Protein AF-A0A3E0KPS3-F1 (afdb_monomer)

Nearest PDB structures (foldseek):
  5wul-assembly1_A  TM=4.329E-01  e=9.079E-01  Serratia marcescens
  3wtb-assembly2_D  TM=3.817E-01  e=1.254E+00  Gluconobacter oxydans 621H
  8jfg-assembly2_F  TM=3.689E-01  e=2.904E+00  Helicobacter pylori
  1n5d-assembly1_A  TM=3.344E-01  e=8.163E+00  Sus scrofa

Structure (mmCIF, N/CA/C/O backbone):
data_AF-A0A3E0KPS3-F1
#
_entry.id   AF-A0A3E0KPS3-F1
#
loop_
_atom_site.group_PDB
_atom_site.id
_atom_site.type_symbol
_atom_site.label_atom_id
_atom_site.label_alt_id
_atom_site.label_comp_id
_atom_site.label_asym_id
_atom_site.label_entity_id
_atom_site.label_seq_id
_atom_site.pdbx_PDB_ins_code
_atom_site.Cartn_x
_atom_site.Cartn_y
_atom_site.Cartn_z
_atom_site.occupancy
_atom_site.B_iso_or_equiv
_atom_site.auth_seq_id
_atom_site.auth_comp_id
_atom_site.auth_asym_id
_atom_site.auth_atom_id
_atom_site.pdbx_PDB_model_num
ATOM 1 N N . MET A 1 1 ? 17.284 -11.609 -2.493 1.00 32.50 1 MET A N 1
ATOM 2 C CA . MET A 1 1 ? 16.412 -11.888 -3.655 1.00 32.50 1 MET A CA 1
ATOM 3 C C . MET A 1 1 ? 16.007 -10.539 -4.223 1.00 32.50 1 MET A C 1
ATOM 5 O O . MET A 1 1 ? 15.580 -9.707 -3.437 1.00 32.50 1 MET A O 1
ATOM 9 N N . ARG A 1 2 ? 16.274 -10.259 -5.503 1.00 31.95 2 ARG A N 1
ATOM 10 C CA . ARG A 1 2 ? 16.026 -8.939 -6.110 1.00 31.95 2 ARG A CA 1
ATOM 11 C C . ARG A 1 2 ? 14.708 -9.006 -6.880 1.00 31.95 2 ARG A C 1
ATOM 13 O O . ARG A 1 2 ? 14.528 -9.940 -7.657 1.00 31.95 2 ARG A O 1
ATOM 20 N N . VAL A 1 3 ? 13.801 -8.077 -6.606 1.00 42.94 3 VAL A N 1
ATOM 21 C CA . VAL A 1 3 ? 12.473 -7.999 -7.223 1.00 42.94 3 VAL A CA 1
ATOM 22 C C . VAL A 1 3 ? 12.613 -7.312 -8.591 1.00 42.94 3 VAL A C 1
ATOM 24 O O . VAL A 1 3 ? 13.287 -6.284 -8.663 1.00 42.94 3 VAL A O 1
ATOM 27 N N . PRO A 1 4 ? 12.098 -7.879 -9.697 1.00 48.88 4 PRO A N 1
ATOM 28 C CA . PRO A 1 4 ? 12.184 -7.235 -11.006 1.00 48.88 4 PRO A CA 1
ATOM 29 C C . PRO A 1 4 ? 11.126 -6.118 -11.149 1.00 48.88 4 PRO A C 1
ATOM 31 O O . PRO A 1 4 ? 9.980 -6.331 -10.748 1.00 48.88 4 PRO A O 1
ATOM 34 N N . PRO A 1 5 ? 11.467 -4.952 -11.735 1.00 55.03 5 PRO A N 1
ATOM 35 C CA . PRO A 1 5 ? 10.483 -3.922 -12.074 1.00 55.03 5 PRO A CA 1
ATOM 36 C C . PRO A 1 5 ? 9.604 -4.365 -13.257 1.00 55.03 5 PRO A C 1
ATOM 38 O O . PRO A 1 5 ? 9.998 -5.235 -14.038 1.00 55.03 5 PRO A O 1
ATOM 41 N N . ILE A 1 6 ? 8.441 -3.726 -13.430 1.00 58.78 6 ILE A N 1
ATOM 42 C CA . ILE A 1 6 ? 7.462 -4.023 -14.504 1.00 58.78 6 ILE A CA 1
ATOM 43 C C . ILE A 1 6 ? 8.054 -3.829 -15.918 1.00 58.78 6 ILE A C 1
ATOM 45 O O . ILE A 1 6 ? 7.586 -4.431 -16.883 1.00 58.78 6 ILE A O 1
ATOM 49 N N . GLY A 1 7 ? 9.146 -3.071 -16.058 1.00 54.72 7 GLY A N 1
ATOM 50 C CA . GLY A 1 7 ? 9.942 -3.012 -17.284 1.00 54.72 7 GLY A CA 1
ATOM 51 C C . GLY A 1 7 ? 10.822 -1.766 -17.370 1.00 54.72 7 GLY A C 1
ATOM 52 O O . GLY A 1 7 ? 10.753 -0.884 -16.523 1.00 54.72 7 GLY A O 1
ATOM 53 N N . ALA A 1 8 ? 11.648 -1.681 -18.416 1.00 51.03 8 ALA A N 1
ATOM 54 C CA . ALA A 1 8 ? 12.347 -0.448 -18.781 1.00 51.03 8 ALA A CA 1
ATOM 55 C C . ALA A 1 8 ? 11.430 0.456 -19.628 1.00 51.03 8 ALA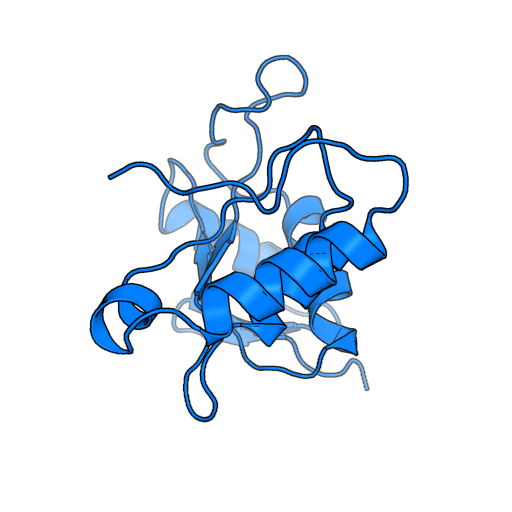 A C 1
ATOM 57 O O . ALA A 1 8 ? 10.666 -0.046 -20.457 1.00 51.03 8 ALA A O 1
ATOM 58 N N . ARG A 1 9 ? 11.523 1.781 -19.439 1.00 49.22 9 ARG A N 1
ATOM 59 C CA . ARG A 1 9 ? 10.720 2.798 -20.142 1.00 49.22 9 ARG A CA 1
ATOM 60 C C . ARG A 1 9 ? 10.810 2.614 -21.671 1.00 49.22 9 ARG A C 1
ATOM 62 O O . ARG A 1 9 ? 11.865 2.819 -22.266 1.00 49.22 9 ARG A O 1
ATOM 69 N N . GLY A 1 10 ? 9.699 2.221 -22.294 1.00 54.09 10 GLY A N 1
ATOM 70 C CA . GLY A 1 10 ? 9.522 2.119 -23.749 1.00 54.09 10 GLY A CA 1
ATOM 71 C C . GLY A 1 10 ? 8.422 3.069 -24.247 1.00 54.09 10 GLY A C 1
ATOM 72 O O . GLY A 1 10 ? 7.710 3.641 -23.427 1.00 54.09 10 GLY A O 1
ATOM 73 N N . PRO A 1 11 ? 8.252 3.248 -25.570 1.00 49.91 11 PRO A N 1
ATOM 74 C CA . PRO A 1 11 ? 7.323 4.236 -26.138 1.00 49.91 11 PRO A CA 1
ATOM 75 C C . PRO A 1 11 ? 5.832 3.916 -25.919 1.00 49.91 11 PRO A C 1
ATOM 77 O O . PRO A 1 11 ? 4.994 4.770 -26.181 1.00 49.91 11 PRO A O 1
ATOM 80 N N . ASP A 1 12 ? 5.503 2.708 -25.447 1.00 67.19 12 ASP A N 1
ATOM 81 C CA . ASP A 1 12 ? 4.132 2.238 -25.217 1.00 67.19 12 ASP A CA 1
ATOM 82 C C . ASP A 1 12 ? 4.050 1.497 -23.860 1.00 67.19 12 ASP A C 1
ATOM 84 O O . ASP A 1 12 ? 4.453 0.327 -23.771 1.00 67.19 12 ASP A O 1
ATOM 88 N N . PRO A 1 13 ? 3.598 2.180 -22.788 1.00 61.78 13 PRO A N 1
ATOM 89 C CA . PRO A 1 13 ? 3.480 1.610 -21.444 1.00 61.78 13 PRO A CA 1
ATOM 90 C C . PRO A 1 13 ? 2.463 0.469 -21.347 1.00 61.78 13 PRO A C 1
ATOM 92 O O . PRO A 1 13 ? 2.717 -0.500 -20.634 1.00 61.78 13 PRO A O 1
ATOM 95 N N . ALA A 1 14 ? 1.358 0.537 -22.099 1.00 65.38 14 ALA A N 1
ATOM 96 C CA . ALA A 1 14 ? 0.329 -0.503 -22.102 1.00 65.38 14 ALA A CA 1
ATOM 97 C C . ALA A 1 14 ? 0.894 -1.819 -22.651 1.00 65.38 14 ALA A C 1
ATOM 99 O O . ALA A 1 14 ? 0.812 -2.862 -22.007 1.00 65.38 14 ALA A O 1
ATOM 100 N N . ARG A 1 15 ? 1.638 -1.759 -23.763 1.00 70.44 15 ARG A N 1
ATOM 101 C CA . ARG A 1 15 ? 2.343 -2.941 -24.290 1.00 70.44 15 ARG A CA 1
ATOM 102 C C . ARG A 1 15 ? 3.420 -3.481 -23.355 1.00 70.44 15 ARG A C 1
ATOM 104 O O . ARG A 1 15 ? 3.793 -4.646 -23.475 1.00 70.44 15 ARG A O 1
ATOM 111 N N . ALA A 1 16 ? 4.005 -2.649 -22.495 1.00 67.31 16 ALA A N 1
ATOM 112 C CA . ALA A 1 16 ? 4.972 -3.124 -21.511 1.00 67.31 16 ALA A CA 1
ATOM 113 C C . ALA A 1 16 ? 4.284 -3.936 -20.406 1.00 67.31 16 ALA A C 1
ATOM 115 O O . ALA A 1 16 ? 4.782 -5.008 -20.066 1.00 67.31 16 ALA A O 1
ATOM 116 N N . VAL A 1 17 ? 3.121 -3.475 -19.940 1.00 68.88 17 VAL A N 1
ATOM 117 C CA . VAL A 1 17 ? 2.250 -4.205 -19.011 1.00 68.88 17 VAL A CA 1
ATOM 118 C C . VAL A 1 17 ? 1.786 -5.529 -19.613 1.00 68.88 17 VAL A C 1
ATOM 120 O O . VAL A 1 17 ? 1.989 -6.569 -18.991 1.00 68.88 17 VAL A O 1
ATOM 123 N N . ASP A 1 18 ? 1.271 -5.526 -20.844 1.00 74.56 18 ASP A N 1
ATOM 124 C CA . ASP A 1 18 ? 0.801 -6.751 -21.505 1.00 74.56 18 ASP A CA 1
ATOM 125 C C . ASP A 1 18 ? 1.920 -7.791 -21.622 1.00 74.56 18 ASP A C 1
ATOM 127 O O . ASP A 1 18 ? 1.750 -8.957 -21.266 1.00 74.56 18 ASP A O 1
ATOM 131 N N . ARG A 1 19 ? 3.119 -7.361 -22.042 1.00 77.81 19 ARG A N 1
ATOM 132 C CA . ARG A 1 19 ? 4.293 -8.244 -22.101 1.00 77.81 19 ARG A CA 1
ATOM 133 C C . ARG A 1 19 ? 4.679 -8.777 -20.727 1.00 77.81 19 ARG A C 1
ATOM 135 O O . ARG A 1 19 ? 5.077 -9.934 -20.623 1.00 77.81 19 ARG A O 1
ATOM 142 N N . PHE A 1 20 ? 4.611 -7.945 -19.693 1.00 78.94 20 PHE A N 1
ATOM 143 C CA . PHE A 1 20 ? 4.916 -8.364 -18.331 1.00 78.94 20 PHE A CA 1
ATOM 144 C C . PHE A 1 20 ? 3.933 -9.443 -17.857 1.00 78.94 20 PHE A C 1
ATOM 146 O O . PHE A 1 20 ? 4.365 -10.500 -17.392 1.00 78.94 20 PHE A O 1
ATOM 153 N N . VAL A 1 21 ? 2.630 -9.226 -18.053 1.00 78.12 21 VAL A N 1
ATOM 154 C CA . VAL A 1 21 ? 1.580 -10.198 -17.722 1.00 78.12 21 VAL A CA 1
ATOM 155 C C . VAL A 1 21 ? 1.783 -11.503 -18.498 1.00 78.12 21 VAL A C 1
ATOM 157 O O . VAL A 1 21 ? 1.779 -12.581 -17.899 1.00 78.12 21 VAL A O 1
ATOM 160 N N . ASP A 1 22 ? 2.058 -11.433 -19.800 1.00 80.75 22 ASP A N 1
ATOM 161 C CA . ASP A 1 22 ? 2.345 -12.603 -20.638 1.00 80.75 22 ASP A CA 1
ATOM 162 C C . ASP A 1 22 ? 3.565 -13.396 -20.153 1.00 80.75 22 ASP A C 1
ATOM 164 O O . ASP A 1 22 ? 3.549 -14.628 -20.126 1.00 80.75 22 ASP A O 1
ATOM 168 N N . VAL A 1 23 ? 4.639 -12.713 -19.753 1.00 81.19 23 VAL A N 1
ATOM 169 C CA . VAL A 1 23 ? 5.842 -13.372 -19.229 1.00 81.19 23 VAL A CA 1
ATOM 170 C C . VAL A 1 23 ? 5.536 -14.058 -17.901 1.00 81.19 23 VAL A C 1
ATOM 172 O O . VAL A 1 23 ? 5.854 -15.236 -17.739 1.00 81.19 23 VAL A O 1
ATOM 175 N N . VAL A 1 24 ? 4.892 -13.359 -16.963 1.00 79.56 24 VAL A N 1
ATOM 176 C CA . VAL A 1 24 ? 4.600 -13.887 -15.620 1.00 79.56 24 VAL A CA 1
ATOM 177 C C . VAL A 1 24 ? 3.629 -15.063 -15.670 1.00 79.56 24 VAL A C 1
ATOM 179 O O . VAL A 1 24 ? 3.799 -16.045 -14.944 1.00 79.56 24 VAL A O 1
ATOM 182 N N . THR A 1 25 ? 2.620 -15.002 -16.536 1.00 78.94 25 THR A N 1
ATOM 183 C CA . THR A 1 25 ? 1.625 -16.076 -16.674 1.00 78.94 25 THR A CA 1
ATOM 184 C C . THR A 1 25 ? 2.217 -17.364 -17.246 1.00 78.94 25 THR A C 1
ATOM 186 O O . THR A 1 25 ? 1.707 -18.440 -16.923 1.00 78.94 25 THR A O 1
ATOM 189 N N . ARG A 1 26 ? 3.315 -17.274 -18.008 1.00 81.38 26 ARG A N 1
ATOM 190 C CA . ARG A 1 26 ? 4.067 -18.411 -18.570 1.00 81.38 26 ARG A CA 1
ATOM 191 C C . ARG A 1 26 ? 5.116 -19.003 -17.625 1.00 81.38 26 ARG A C 1
ATOM 193 O O . ARG A 1 26 ? 5.697 -20.035 -17.954 1.00 81.38 26 ARG A O 1
ATOM 200 N N . LEU A 1 27 ? 5.380 -18.378 -16.475 1.00 81.44 27 LEU A N 1
ATOM 201 C CA . LEU A 1 27 ? 6.302 -18.933 -15.484 1.00 81.44 27 LEU A CA 1
ATOM 202 C C . LEU A 1 27 ? 5.736 -20.214 -14.857 1.00 81.44 27 LEU A C 1
ATOM 204 O O . LEU A 1 27 ? 4.535 -20.329 -14.601 1.00 81.44 27 LEU A O 1
ATOM 208 N N . GLU A 1 28 ? 6.638 -21.139 -14.525 1.00 81.75 28 GLU A N 1
ATOM 209 C CA . GLU A 1 28 ? 6.336 -22.325 -13.720 1.00 81.75 28 GLU A CA 1
ATOM 210 C C . GLU A 1 28 ? 5.535 -21.942 -12.458 1.00 81.75 28 GLU A C 1
ATOM 212 O O . GLU A 1 28 ? 5.892 -20.967 -11.779 1.00 81.75 28 GLU A O 1
ATOM 217 N N . PRO A 1 29 ? 4.485 -22.696 -12.069 1.00 75.31 29 PRO A N 1
ATOM 218 C CA . PRO A 1 29 ? 3.634 -22.334 -10.935 1.00 75.31 29 PRO A CA 1
ATOM 219 C C . PRO A 1 29 ? 4.403 -22.106 -9.629 1.00 75.31 29 PRO A C 1
ATOM 221 O O . PRO A 1 29 ? 4.015 -21.247 -8.835 1.00 75.31 29 PRO A O 1
ATOM 224 N N . ALA A 1 30 ? 5.494 -22.846 -9.411 1.00 75.50 30 ALA A N 1
ATOM 225 C CA . ALA A 1 30 ? 6.371 -22.670 -8.256 1.00 75.50 30 ALA A CA 1
ATOM 226 C C . ALA A 1 30 ? 7.095 -21.313 -8.266 1.00 75.50 30 ALA A C 1
ATOM 228 O O . ALA A 1 30 ? 7.195 -20.673 -7.224 1.00 75.50 30 ALA A O 1
ATOM 229 N N . VAL A 1 31 ? 7.538 -20.840 -9.434 1.00 68.44 31 VAL A N 1
ATOM 230 C CA . VAL A 1 31 ? 8.242 -19.557 -9.594 1.00 68.44 31 VAL A CA 1
ATOM 231 C C . VAL A 1 31 ? 7.265 -18.390 -9.482 1.00 68.44 31 VAL A C 1
ATOM 233 O O . VAL A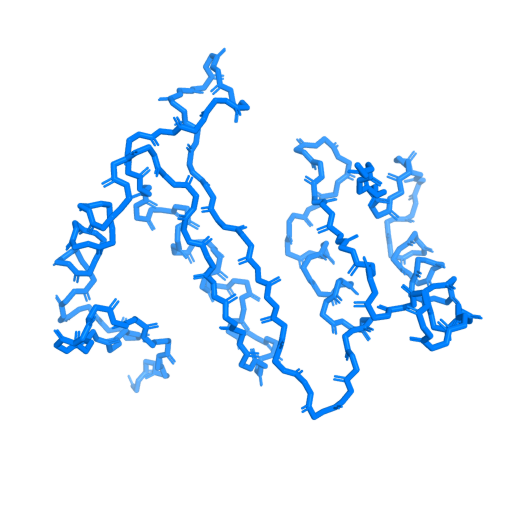 1 31 ? 7.530 -17.428 -8.767 1.00 68.44 31 VAL A O 1
ATOM 236 N N . ARG A 1 32 ? 6.084 -18.504 -10.099 1.00 71.81 32 ARG A N 1
ATOM 237 C CA . ARG A 1 32 ? 5.028 -17.483 -10.013 1.00 71.81 32 ARG A CA 1
ATOM 238 C C . ARG A 1 32 ? 4.560 -17.236 -8.576 1.00 71.81 32 ARG A C 1
ATOM 240 O O . ARG A 1 32 ? 4.211 -16.116 -8.229 1.00 71.81 32 ARG A O 1
ATOM 247 N N . ARG A 1 33 ? 4.584 -18.261 -7.717 1.00 66.75 33 ARG A N 1
ATOM 248 C CA . ARG A 1 33 ? 4.256 -18.121 -6.284 1.00 66.75 33 ARG A CA 1
ATOM 249 C C . ARG A 1 33 ? 5.257 -17.268 -5.505 1.00 66.75 33 ARG A C 1
ATOM 251 O O . ARG A 1 33 ? 4.902 -16.805 -4.425 1.00 66.75 33 ARG A O 1
ATOM 258 N N . LEU A 1 34 ? 6.473 -17.102 -6.023 1.00 65.06 34 LEU A N 1
ATOM 259 C CA . LEU A 1 34 ? 7.568 -16.371 -5.386 1.00 65.06 34 LEU A CA 1
ATOM 260 C C . LEU A 1 34 ? 7.788 -14.980 -5.994 1.00 65.06 34 LEU A C 1
ATOM 262 O O . LEU A 1 34 ? 8.641 -14.237 -5.511 1.00 65.06 34 LEU A O 1
ATOM 266 N N . LEU A 1 35 ? 7.064 -14.640 -7.063 1.00 63.69 35 LEU A N 1
ATOM 267 C CA . LEU A 1 35 ? 7.213 -13.362 -7.739 1.00 63.69 35 LEU A CA 1
ATOM 268 C C . LEU A 1 35 ? 6.634 -12.241 -6.866 1.00 63.69 35 LEU A C 1
ATOM 270 O O . LEU A 1 35 ? 5.474 -12.292 -6.463 1.00 63.69 35 LEU A O 1
ATOM 274 N N . ALA A 1 36 ? 7.449 -11.223 -6.613 1.00 62.88 36 ALA A N 1
ATOM 275 C CA . ALA A 1 36 ? 7.002 -9.914 -6.163 1.00 62.88 36 ALA A CA 1
ATOM 276 C C . ALA A 1 36 ? 7.193 -8.927 -7.321 1.00 62.88 36 ALA A C 1
ATOM 278 O O . ALA A 1 36 ? 8.024 -9.161 -8.201 1.00 62.88 36 ALA A O 1
ATOM 279 N N . VAL A 1 37 ? 6.423 -7.847 -7.322 1.00 65.19 37 VAL A N 1
ATOM 280 C CA . VAL A 1 37 ? 6.531 -6.768 -8.305 1.00 65.19 37 VAL A CA 1
ATOM 281 C C . VAL A 1 37 ? 6.756 -5.485 -7.530 1.00 65.19 37 VAL A C 1
ATOM 283 O O . VAL A 1 37 ? 5.995 -5.188 -6.611 1.00 65.19 37 VAL A O 1
ATOM 286 N N . GLU A 1 38 ? 7.814 -4.759 -7.869 1.00 65.25 38 GLU A N 1
ATOM 287 C CA . GLU A 1 38 ? 8.135 -3.469 -7.264 1.00 65.25 38 GLU A CA 1
ATOM 288 C C . GLU A 1 38 ? 7.891 -2.381 -8.309 1.00 65.25 38 GLU A C 1
ATOM 290 O O . GLU A 1 38 ? 8.335 -2.501 -9.456 1.00 65.25 38 GLU A O 1
ATOM 295 N N . ASN A 1 39 ? 7.146 -1.345 -7.926 1.00 63.88 39 ASN A N 1
ATOM 296 C CA . ASN A 1 39 ? 7.029 -0.156 -8.755 1.00 63.88 39 ASN A CA 1
ATOM 297 C C . ASN A 1 39 ? 8.301 0.681 -8.585 1.00 63.88 39 ASN A C 1
ATOM 299 O O . ASN A 1 39 ? 8.737 0.895 -7.457 1.00 63.88 39 ASN A O 1
ATOM 303 N N . ASP A 1 40 ? 8.885 1.160 -9.681 1.00 60.50 40 ASP A N 1
ATOM 304 C CA . ASP A 1 40 ? 9.959 2.143 -9.604 1.00 60.50 40 ASP A CA 1
ATOM 305 C C . ASP A 1 40 ? 9.368 3.560 -9.699 1.00 60.50 40 ASP A C 1
ATOM 307 O O . ASP A 1 40 ? 8.454 3.823 -10.477 1.00 60.50 40 ASP A O 1
ATOM 311 N N . ASP A 1 41 ? 9.890 4.518 -8.927 1.00 57.78 41 ASP A N 1
ATOM 312 C CA . ASP A 1 41 ? 9.405 5.917 -8.923 1.00 57.78 41 ASP A CA 1
ATOM 313 C C . ASP A 1 41 ? 9.698 6.673 -10.241 1.00 57.78 41 ASP A C 1
ATOM 315 O O . ASP A 1 41 ? 9.683 7.905 -10.296 1.00 57.78 41 ASP A O 1
ATOM 319 N N . VAL A 1 42 ? 10.074 5.952 -11.301 1.00 55.41 42 VAL A N 1
ATOM 320 C CA . VAL A 1 42 ? 10.725 6.496 -12.492 1.00 55.41 42 VAL A CA 1
ATOM 321 C C . VAL A 1 42 ? 10.034 6.063 -13.777 1.00 55.41 42 VAL A C 1
ATOM 323 O O . VAL A 1 42 ? 10.000 6.868 -14.706 1.00 55.41 42 VAL A O 1
ATOM 326 N N . SER A 1 43 ? 9.499 4.847 -13.900 1.00 52.06 43 SER A N 1
ATOM 327 C CA . SER A 1 43 ? 9.168 4.297 -15.223 1.00 52.06 43 SER A CA 1
ATOM 328 C C . SER A 1 43 ? 7.673 4.189 -15.515 1.00 52.06 43 SER A C 1
ATOM 330 O O . SER A 1 43 ? 7.310 4.319 -16.686 1.00 52.06 43 SER A O 1
ATOM 332 N N . PHE A 1 44 ? 6.812 4.020 -14.507 1.00 54.50 44 PHE A N 1
ATOM 333 C CA . PHE A 1 44 ? 5.369 3.823 -14.700 1.00 54.50 44 PHE A CA 1
ATOM 334 C C . PHE A 1 44 ? 4.509 4.673 -13.760 1.00 54.50 44 PHE A C 1
ATOM 336 O O . PHE A 1 44 ? 4.893 4.984 -12.636 1.00 54.50 44 PHE A O 1
ATOM 343 N N . ASP A 1 45 ? 3.315 5.036 -14.238 1.00 72.00 45 ASP A N 1
ATOM 344 C CA . ASP A 1 45 ? 2.254 5.572 -13.387 1.00 72.00 45 ASP A CA 1
ATOM 345 C C . ASP A 1 45 ? 1.841 4.500 -12.354 1.00 72.00 45 ASP A C 1
ATOM 347 O O . ASP A 1 45 ? 1.497 3.383 -12.763 1.00 72.00 45 ASP A O 1
ATOM 351 N N . PRO A 1 46 ? 1.870 4.795 -11.038 1.00 73.19 46 PRO A N 1
ATOM 352 C CA . PRO A 1 46 ? 1.571 3.817 -9.994 1.00 73.19 46 PRO A CA 1
ATOM 353 C C . PRO A 1 46 ? 0.228 3.099 -10.154 1.00 73.19 46 PRO A C 1
ATOM 355 O O . PRO A 1 46 ? 0.131 1.926 -9.799 1.00 73.19 46 PRO A O 1
ATOM 358 N N . ALA A 1 47 ? -0.795 3.761 -10.707 1.00 78.81 47 ALA A N 1
ATOM 359 C CA . ALA A 1 47 ? -2.099 3.138 -10.932 1.00 78.81 47 ALA A CA 1
ATOM 360 C C . ALA A 1 47 ? -2.029 2.026 -11.995 1.00 78.81 47 ALA A C 1
ATOM 362 O O . ALA A 1 47 ? -2.490 0.912 -11.752 1.00 78.81 47 ALA A O 1
ATOM 363 N N . HIS A 1 48 ? -1.374 2.288 -13.129 1.00 78.56 48 HIS A N 1
ATOM 364 C CA . HIS A 1 48 ? -1.160 1.285 -14.179 1.00 78.56 48 HIS A CA 1
ATOM 365 C C . HIS A 1 48 ? -0.246 0.142 -13.716 1.00 78.56 48 HIS A C 1
ATOM 367 O O . HIS A 1 48 ? -0.487 -1.022 -14.034 1.00 78.56 48 HIS A O 1
ATOM 373 N N . ALA A 1 49 ? 0.800 0.459 -12.945 1.00 80.50 49 ALA A N 1
ATOM 374 C CA . ALA A 1 49 ? 1.680 -0.545 -12.352 1.00 80.50 49 ALA A CA 1
ATOM 375 C C . ALA A 1 49 ? 0.918 -1.475 -11.393 1.00 80.50 49 ALA A C 1
ATOM 377 O O . ALA A 1 49 ? 1.111 -2.693 -11.410 1.00 80.50 49 ALA A O 1
ATOM 378 N N . LEU A 1 50 ? 0.025 -0.903 -10.582 1.00 84.94 50 LEU A N 1
ATOM 379 C CA . LEU A 1 50 ? -0.832 -1.651 -9.674 1.00 84.94 50 LEU A CA 1
ATOM 380 C C . LEU A 1 50 ? -1.799 -2.558 -10.442 1.00 84.94 50 LEU A C 1
ATOM 382 O O . LEU A 1 50 ? -1.850 -3.751 -10.153 1.00 84.94 50 LEU A O 1
ATOM 386 N N . GLU A 1 51 ? -2.514 -2.034 -11.440 1.00 86.25 51 GLU A N 1
ATOM 387 C CA . GLU A 1 51 ? -3.429 -2.820 -12.281 1.00 86.2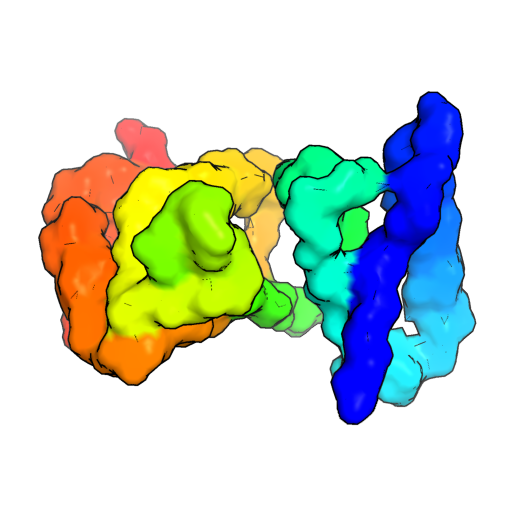5 51 GLU A CA 1
ATOM 388 C C . GLU A 1 51 ? -2.715 -4.020 -12.924 1.00 86.25 51 GLU A C 1
ATOM 390 O O . GLU A 1 51 ? -3.160 -5.164 -12.783 1.00 86.25 51 GLU A O 1
ATOM 395 N N . ALA A 1 52 ? -1.550 -3.780 -13.533 1.00 83.69 52 ALA A N 1
ATOM 396 C CA . ALA A 1 52 ? -0.700 -4.812 -14.119 1.00 83.69 52 ALA A CA 1
ATOM 397 C C . ALA A 1 52 ? -0.308 -5.892 -13.103 1.00 83.69 52 ALA A C 1
ATOM 399 O O . ALA A 1 52 ? -0.438 -7.090 -13.366 1.00 83.69 52 ALA A O 1
ATOM 400 N N . ALA A 1 53 ? 0.163 -5.479 -11.924 1.00 84.75 53 ALA A N 1
ATOM 401 C CA . ALA A 1 53 ? 0.572 -6.397 -10.871 1.00 84.75 53 ALA A CA 1
ATOM 402 C C . ALA A 1 53 ? -0.611 -7.246 -10.383 1.00 84.75 53 ALA A C 1
ATOM 404 O O . ALA A 1 53 ? -0.487 -8.471 -10.281 1.00 84.75 53 ALA A O 1
ATOM 405 N N . LEU A 1 54 ? -1.774 -6.630 -10.147 1.00 87.06 54 LEU A N 1
ATOM 406 C CA . LEU A 1 54 ? -2.975 -7.343 -9.715 1.00 87.06 54 LEU A CA 1
ATOM 407 C C . LEU A 1 54 ? -3.462 -8.339 -10.776 1.00 87.06 54 LEU A C 1
ATOM 409 O O . LEU A 1 54 ? -3.864 -9.445 -10.410 1.00 87.06 54 LEU A O 1
ATOM 413 N N . ALA A 1 55 ? -3.370 -8.017 -12.069 1.00 87.44 55 ALA A N 1
ATOM 414 C CA . ALA A 1 55 ? -3.740 -8.929 -13.155 1.00 87.44 55 ALA A CA 1
ATOM 415 C C . ALA A 1 55 ? -2.898 -10.220 -13.173 1.00 87.44 55 ALA A C 1
ATOM 417 O O . ALA A 1 55 ? -3.383 -11.275 -13.584 1.00 87.44 55 ALA A O 1
ATOM 418 N N . THR A 1 56 ? -1.659 -10.180 -12.668 1.00 83.62 56 THR A N 1
ATOM 419 C CA . THR A 1 56 ? -0.809 -11.382 -12.555 1.00 83.62 56 THR A CA 1
ATOM 420 C C . THR A 1 56 ? -1.128 -12.264 -11.347 1.00 83.62 56 THR A C 1
ATOM 422 O O . THR A 1 56 ? -0.670 -13.411 -11.273 1.00 83.62 56 THR A O 1
ATOM 425 N N . TRP A 1 57 ? -1.901 -11.755 -10.384 1.00 85.44 57 TRP A N 1
ATOM 426 C CA . TRP A 1 57 ? -2.126 -12.446 -9.121 1.00 85.44 57 TRP A CA 1
ATOM 427 C C . TRP A 1 57 ? -3.151 -13.579 -9.274 1.00 85.44 57 TRP A C 1
ATOM 429 O O . TRP A 1 57 ? -4.271 -13.312 -9.726 1.00 85.44 57 TRP A O 1
ATOM 439 N N . PRO A 1 58 ? -2.841 -14.826 -8.856 1.00 83.44 58 PRO A N 1
ATOM 440 C CA . PRO A 1 58 ? -3.713 -15.975 -9.094 1.00 83.44 58 PRO A CA 1
ATOM 441 C C . PRO A 1 58 ? -5.144 -15.787 -8.564 1.00 83.44 58 PRO A C 1
ATOM 443 O O . PRO A 1 58 ? -5.322 -15.172 -7.506 1.00 83.44 58 PRO A O 1
ATOM 446 N N . PRO A 1 59 ? -6.160 -16.353 -9.241 1.00 83.69 59 PRO A N 1
ATOM 447 C CA . PRO A 1 59 ? -7.531 -16.338 -8.741 1.00 83.69 59 PRO A CA 1
ATOM 448 C C . PRO A 1 59 ? -7.628 -17.066 -7.393 1.00 83.69 59 PRO A C 1
ATOM 450 O O . PRO A 1 59 ? -6.883 -18.012 -7.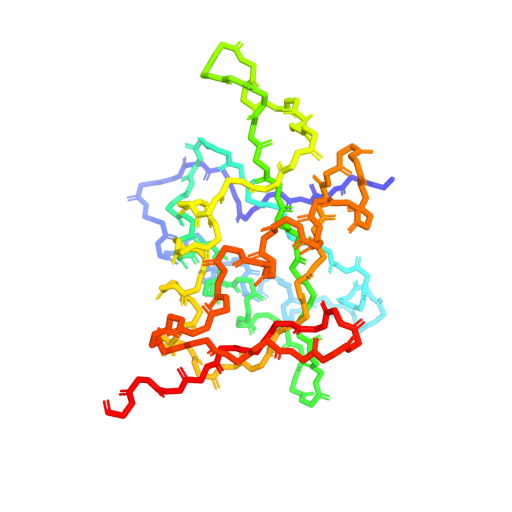127 1.00 83.69 59 PRO A O 1
ATOM 453 N N . GLY A 1 60 ? -8.532 -16.600 -6.526 1.00 85.44 60 GLY A N 1
ATOM 454 C CA . GLY A 1 60 ? -8.716 -17.144 -5.174 1.00 85.44 60 GLY A CA 1
ATOM 455 C C . GLY A 1 60 ? -7.583 -16.822 -4.190 1.00 85.44 60 GLY A C 1
ATOM 456 O O . GLY A 1 60 ? -7.566 -17.365 -3.088 1.00 85.44 60 GLY A O 1
ATOM 457 N N . ARG A 1 61 ? -6.627 -15.960 -4.566 1.00 85.69 61 ARG A N 1
ATOM 458 C CA . ARG A 1 61 ? -5.590 -15.443 -3.664 1.00 85.69 61 ARG A CA 1
ATOM 459 C C . ARG A 1 61 ? -5.688 -13.928 -3.529 1.00 85.69 61 ARG A C 1
ATOM 461 O O . ARG A 1 61 ? -5.769 -13.222 -4.540 1.00 85.69 61 ARG A O 1
ATOM 468 N N . THR A 1 62 ? -5.582 -13.460 -2.289 1.00 87.31 62 THR A N 1
ATOM 469 C CA . THR A 1 62 ? -5.477 -12.041 -1.938 1.00 87.31 62 THR A CA 1
ATOM 470 C C . THR A 1 62 ? -4.077 -11.516 -2.297 1.00 87.31 62 THR A C 1
ATOM 472 O O . THR A 1 62 ? -3.073 -12.127 -1.906 1.00 87.31 62 THR A O 1
ATOM 475 N N . PRO A 1 63 ? -3.967 -10.445 -3.099 1.00 89.62 63 PRO A N 1
ATOM 476 C CA . PRO A 1 63 ? -2.728 -9.715 -3.331 1.00 89.62 63 PRO A CA 1
ATOM 477 C C . PRO A 1 63 ? -2.172 -9.090 -2.061 1.00 89.62 63 PRO A C 1
ATOM 479 O O . PRO A 1 63 ? -2.929 -8.607 -1.227 1.00 89.62 63 PRO A O 1
ATOM 482 N N . LYS A 1 64 ? -0.841 -9.080 -1.939 1.00 87.44 64 LYS A N 1
ATOM 483 C CA . LYS A 1 64 ? -0.141 -8.377 -0.864 1.00 87.44 64 LYS A CA 1
ATOM 484 C C . LYS A 1 64 ? 0.625 -7.198 -1.444 1.00 87.44 64 LYS A C 1
ATOM 486 O O . LYS A 1 64 ? 1.488 -7.388 -2.297 1.00 87.44 64 LYS A O 1
ATOM 491 N N . LEU A 1 65 ? 0.321 -6.008 -0.950 1.00 88.25 65 LEU A N 1
ATOM 492 C CA . LEU A 1 65 ? 0.925 -4.741 -1.345 1.00 88.25 65 LEU A CA 1
ATOM 493 C C . LEU A 1 65 ? 1.751 -4.187 -0.192 1.00 88.25 65 LEU A C 1
ATOM 495 O O . LEU A 1 65 ? 1.443 -4.434 0.973 1.00 88.25 65 LEU A O 1
ATOM 499 N N . HIS A 1 66 ? 2.805 -3.447 -0.508 1.00 88.81 66 HIS A N 1
ATOM 500 C CA . HIS A 1 66 ? 3.601 -2.727 0.479 1.00 88.81 66 HIS A CA 1
ATOM 501 C C . HIS A 1 66 ? 3.406 -1.228 0.241 1.00 88.81 66 HIS A C 1
ATOM 503 O O . HIS A 1 66 ? 3.471 -0.771 -0.900 1.00 88.81 66 HIS A O 1
ATOM 509 N N . LEU A 1 67 ? 3.140 -0.476 1.307 1.00 90.25 67 LEU A N 1
ATOM 510 C CA . LEU A 1 67 ? 3.009 0.977 1.275 1.00 90.25 67 LEU A CA 1
ATOM 511 C C . LEU A 1 67 ? 4.015 1.596 2.240 1.00 90.25 67 LEU A C 1
ATOM 513 O O . LEU A 1 67 ? 4.004 1.288 3.432 1.00 90.25 67 LEU A O 1
ATOM 517 N N . SER A 1 68 ? 4.825 2.520 1.739 1.00 91.31 68 SER A N 1
ATOM 518 C CA . SER A 1 68 ? 5.691 3.382 2.537 1.00 91.31 68 SER A CA 1
ATOM 519 C C . SER A 1 68 ? 5.469 4.844 2.151 1.00 91.31 68 SER A C 1
ATOM 521 O O . SER A 1 68 ? 4.926 5.154 1.091 1.00 91.31 68 SER A O 1
ATOM 523 N N . SER A 1 69 ? 5.882 5.750 3.035 1.00 90.69 69 SER A N 1
ATOM 524 C CA . SER A 1 69 ? 5.974 7.180 2.738 1.00 90.69 69 SER A CA 1
ATOM 525 C C . SER A 1 69 ? 7.434 7.613 2.830 1.00 90.69 69 SER A C 1
ATOM 527 O O . SER A 1 69 ? 8.135 7.157 3.742 1.00 90.69 69 SER A O 1
ATOM 529 N N . PRO A 1 70 ? 7.910 8.513 1.955 1.00 90.25 70 PRO A N 1
ATOM 530 C CA . PRO A 1 70 ? 9.292 8.967 1.999 1.00 90.25 70 PRO A CA 1
ATOM 531 C C . PRO A 1 70 ? 9.537 9.867 3.213 1.00 90.25 70 PRO A C 1
ATOM 533 O O . PRO A 1 70 ? 8.645 10.607 3.635 1.00 90.25 70 PRO A O 1
ATOM 536 N N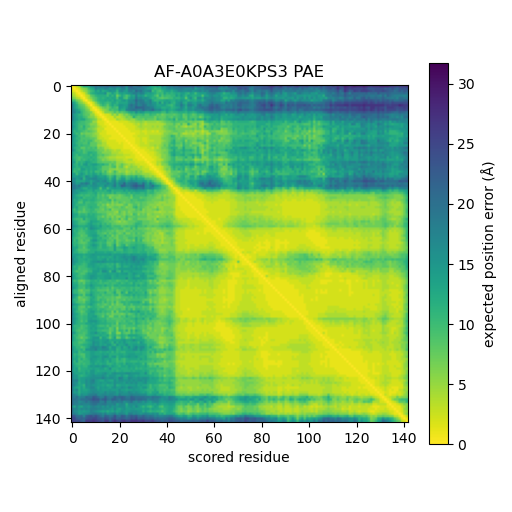 . VAL A 1 71 ? 10.761 9.891 3.748 1.00 89.38 71 VAL A N 1
ATOM 537 C CA . VAL A 1 71 ? 11.154 10.831 4.816 1.00 89.38 71 VAL A CA 1
ATOM 538 C C . VAL A 1 71 ? 10.954 12.273 4.347 1.00 89.38 71 VAL A C 1
ATOM 540 O O . VAL A 1 71 ? 10.375 13.090 5.061 1.00 89.38 71 VAL A O 1
ATOM 543 N N . SER A 1 72 ? 11.382 12.595 3.126 1.00 84.81 72 SER A N 1
ATOM 544 C CA . SER A 1 72 ? 11.231 13.925 2.529 1.00 84.81 72 SER A CA 1
ATOM 545 C C . SER A 1 72 ? 11.352 13.860 1.006 1.00 84.81 72 SER A C 1
ATOM 547 O O . SER A 1 72 ? 11.756 12.841 0.457 1.00 84.81 72 SER A O 1
ATOM 549 N N . ALA A 1 73 ? 11.056 14.963 0.314 1.00 82.44 73 ALA A N 1
ATOM 550 C CA . ALA A 1 73 ? 11.308 15.060 -1.127 1.00 82.44 73 ALA A CA 1
ATOM 551 C C . ALA A 1 73 ? 12.801 14.887 -1.482 1.00 82.44 73 ALA A C 1
ATOM 553 O O . ALA A 1 73 ? 13.123 14.385 -2.553 1.00 82.44 73 ALA A O 1
ATOM 554 N N . GLY A 1 74 ? 13.708 15.271 -0.574 1.00 84.19 74 GLY A N 1
ATOM 555 C CA . GLY A 1 74 ? 15.152 15.088 -0.741 1.00 84.19 74 GLY A CA 1
ATOM 556 C C . GLY A 1 74 ? 15.643 13.667 -0.445 1.00 84.19 74 GLY A C 1
ATOM 557 O O . GLY A 1 74 ? 16.762 13.335 -0.820 1.00 84.19 74 GLY A O 1
ATOM 558 N N . SER A 1 75 ? 14.821 12.829 0.198 1.00 84.38 75 SER A N 1
ATOM 559 C CA . SER A 1 75 ? 15.106 11.406 0.397 1.00 84.38 75 SER A CA 1
ATOM 560 C C . SER A 1 75 ? 13.867 10.544 0.109 1.00 84.38 75 SER A C 1
ATOM 562 O O . SER A 1 75 ? 13.167 10.123 1.036 1.00 84.38 75 SER A O 1
ATOM 564 N N . PRO A 1 76 ? 13.563 10.304 -1.183 1.00 81.75 76 PRO A N 1
ATOM 565 C CA . PRO A 1 76 ? 12.349 9.602 -1.598 1.00 81.75 76 PRO A CA 1
ATOM 566 C C . PRO A 1 76 ? 12.386 8.093 -1.315 1.00 81.75 76 PRO A C 1
ATOM 568 O O . PRO A 1 76 ? 11.340 7.468 -1.218 1.00 81.75 76 PRO A O 1
ATOM 571 N N . ARG A 1 77 ? 13.579 7.507 -1.151 1.00 84.19 77 ARG A N 1
ATOM 572 C CA . ARG A 1 77 ? 13.745 6.064 -0.899 1.00 84.19 77 ARG A CA 1
ATOM 573 C C . ARG A 1 77 ? 13.782 5.697 0.583 1.00 84.19 77 ARG A C 1
ATOM 575 O O . ARG A 1 77 ? 13.646 4.527 0.922 1.00 84.19 77 ARG A O 1
ATOM 582 N N . ASP A 1 78 ? 13.987 6.670 1.467 1.00 84.00 78 ASP A N 1
ATOM 583 C CA . ASP A 1 78 ? 14.027 6.403 2.901 1.00 84.00 78 ASP A CA 1
ATOM 584 C C . ASP A 1 78 ? 12.616 6.388 3.473 1.00 84.00 78 ASP A C 1
ATOM 586 O O . ASP A 1 78 ? 11.868 7.351 3.316 1.00 84.00 78 ASP A O 1
ATOM 590 N N . HIS A 1 79 ? 12.274 5.337 4.214 1.00 88.19 79 HIS A N 1
ATOM 591 C CA . HIS A 1 79 ? 10.954 5.234 4.831 1.00 88.19 79 HIS A CA 1
ATOM 592 C C . HIS A 1 79 ? 10.825 6.198 6.017 1.00 88.19 79 HIS A C 1
ATOM 594 O O . HIS A 1 79 ? 11.715 6.292 6.877 1.00 88.19 79 HIS A O 1
ATOM 600 N N . ALA A 1 80 ? 9.699 6.904 6.069 1.00 88.94 80 ALA A N 1
ATOM 601 C CA . ALA A 1 80 ? 9.305 7.751 7.180 1.00 88.94 80 ALA A CA 1
ATOM 602 C C . ALA A 1 80 ? 8.931 6.929 8.427 1.00 88.94 80 ALA A C 1
ATOM 604 O O . ALA A 1 80 ? 8.756 5.706 8.395 1.00 88.94 80 ALA A O 1
ATOM 605 N N . ASP A 1 81 ? 8.800 7.624 9.556 1.00 92.12 81 ASP A N 1
ATOM 606 C CA . ASP A 1 81 ? 8.349 7.008 10.805 1.00 92.12 81 ASP A CA 1
ATOM 607 C C . ASP A 1 81 ? 6.887 6.563 10.735 1.00 92.12 81 ASP A C 1
ATOM 609 O O . ASP A 1 81 ? 6.535 5.545 11.329 1.00 92.12 81 ASP A O 1
ATOM 613 N N . GLY A 1 82 ? 6.057 7.290 9.985 1.00 93.12 82 GLY A N 1
ATOM 614 C CA . GLY A 1 82 ? 4.649 6.987 9.755 1.00 93.12 82 GLY A CA 1
ATOM 615 C C . GLY A 1 82 ? 4.294 6.910 8.273 1.00 93.12 82 GLY A C 1
ATOM 616 O O . GLY A 1 82 ? 5.125 7.171 7.408 1.00 93.12 82 GLY A O 1
ATOM 617 N N . ILE A 1 83 ? 3.031 6.587 8.003 1.00 93.56 83 ILE A N 1
ATOM 618 C CA . ILE A 1 83 ? 2.434 6.696 6.671 1.00 93.56 83 ILE A CA 1
ATOM 619 C C . ILE A 1 83 ? 1.724 8.041 6.584 1.00 93.56 83 ILE A C 1
ATOM 621 O O . ILE A 1 83 ? 0.944 8.393 7.472 1.00 93.56 83 ILE A O 1
ATOM 625 N N . ARG A 1 84 ? 2.007 8.802 5.529 1.00 92.38 84 ARG A N 1
ATOM 626 C CA . ARG A 1 84 ? 1.296 10.047 5.241 1.00 92.38 84 ARG A CA 1
ATOM 627 C C . ARG A 1 84 ? -0.119 9.699 4.774 1.00 92.38 84 ARG A C 1
ATOM 629 O O . ARG A 1 84 ? -0.253 8.859 3.880 1.00 92.38 84 ARG A O 1
ATOM 636 N N . PRO A 1 85 ? -1.168 10.318 5.337 1.00 90.31 85 PRO A N 1
ATOM 637 C CA . PRO A 1 85 ? -2.538 10.047 4.916 1.00 9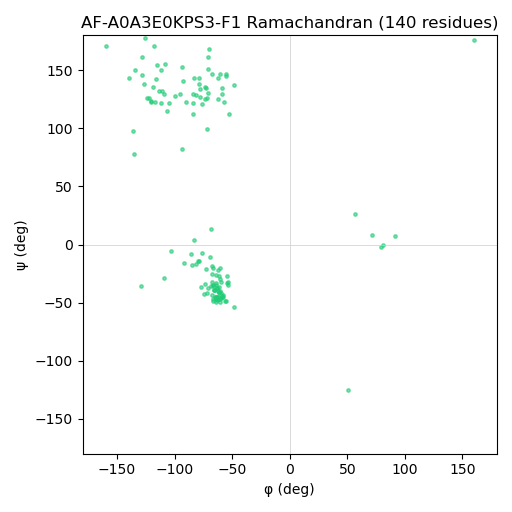0.31 85 PRO A CA 1
ATOM 638 C C . PRO A 1 85 ? -2.765 10.215 3.413 1.00 90.31 85 PRO A C 1
ATOM 640 O O . PRO A 1 85 ? -3.501 9.434 2.822 1.00 90.31 85 PRO A O 1
ATOM 643 N N . GLU A 1 86 ? -2.082 11.170 2.780 1.00 89.94 86 GLU A N 1
ATOM 644 C CA . GLU A 1 86 ? -2.203 11.443 1.348 1.00 89.94 86 GLU A CA 1
ATOM 645 C C . GLU A 1 86 ? -1.676 10.288 0.487 1.00 89.94 86 GLU A C 1
ATOM 647 O O . GLU A 1 86 ? -2.232 10.006 -0.574 1.00 89.94 86 GLU A O 1
ATOM 652 N N . ASP A 1 87 ? -0.623 9.598 0.934 1.00 90.50 87 ASP A N 1
ATOM 653 C CA . ASP A 1 87 ? -0.084 8.434 0.223 1.00 90.50 87 ASP A CA 1
ATOM 654 C C . ASP A 1 87 ? -1.047 7.240 0.338 1.00 90.50 87 ASP A C 1
ATOM 656 O O . ASP A 1 87 ? -1.273 6.524 -0.639 1.00 90.50 87 ASP A O 1
ATOM 660 N N . PHE A 1 88 ? -1.689 7.070 1.500 1.00 90.62 88 PHE A N 1
ATOM 661 C CA . PHE A 1 88 ? -2.734 6.060 1.683 1.00 90.62 88 PHE A CA 1
ATOM 662 C C . PHE A 1 88 ? -3.993 6.372 0.861 1.00 90.62 88 PHE A C 1
ATOM 664 O O . PHE A 1 88 ? -4.526 5.481 0.203 1.00 90.62 88 PHE A O 1
ATOM 671 N N . ASP A 1 89 ? -4.441 7.631 0.840 1.00 88.31 89 ASP A N 1
ATOM 672 C CA . ASP A 1 89 ? -5.597 8.077 0.052 1.00 88.31 89 ASP A CA 1
ATOM 673 C C . ASP A 1 89 ? -5.371 7.837 -1.455 1.00 88.31 89 ASP A C 1
ATOM 675 O O . ASP A 1 89 ? -6.278 7.377 -2.152 1.00 88.31 89 ASP A O 1
ATOM 679 N N . ARG A 1 90 ? -4.152 8.071 -1.963 1.00 89.00 90 ARG A N 1
ATOM 680 C CA . ARG A 1 90 ? -3.781 7.756 -3.357 1.00 89.00 90 ARG A CA 1
ATOM 681 C C . ARG A 1 90 ? -3.866 6.263 -3.658 1.00 89.00 90 ARG A C 1
ATOM 683 O O . ARG A 1 90 ? -4.428 5.891 -4.687 1.00 89.00 90 ARG A O 1
ATOM 690 N N . LEU A 1 91 ? -3.342 5.414 -2.772 1.00 88.94 91 LEU A N 1
ATOM 691 C CA . LEU A 1 91 ? -3.443 3.962 -2.930 1.00 88.94 91 LEU A CA 1
ATOM 692 C C . LEU A 1 91 ? -4.909 3.508 -2.913 1.00 88.94 91 LEU A C 1
ATOM 694 O O . LEU A 1 91 ? -5.329 2.748 -3.783 1.00 88.94 91 LEU A O 1
ATOM 698 N N . ALA A 1 92 ? -5.700 4.001 -1.958 1.00 88.12 92 ALA A N 1
ATOM 699 C CA . ALA A 1 92 ? -7.117 3.679 -1.846 1.00 88.12 92 ALA A CA 1
ATOM 700 C C . ALA A 1 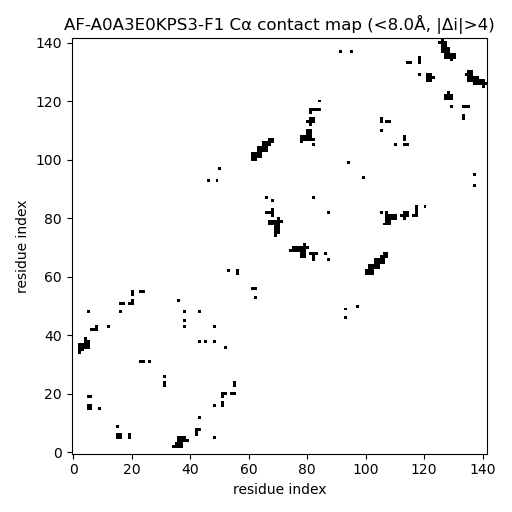92 ? -7.891 4.077 -3.112 1.00 88.12 92 ALA A C 1
ATOM 702 O O . ALA A 1 92 ? -8.681 3.285 -3.623 1.00 88.12 92 ALA A O 1
ATOM 703 N N . ALA A 1 93 ? -7.636 5.271 -3.654 1.00 87.81 93 ALA A N 1
ATOM 704 C CA . ALA A 1 93 ? -8.247 5.732 -4.898 1.00 87.81 93 ALA A CA 1
ATOM 705 C C . ALA A 1 93 ? -7.888 4.844 -6.100 1.00 87.81 93 ALA A C 1
ATOM 707 O O . ALA A 1 93 ? -8.750 4.600 -6.941 1.00 87.81 93 ALA A O 1
ATOM 708 N N . ALA A 1 94 ? -6.656 4.329 -6.163 1.00 87.88 94 ALA A N 1
ATOM 709 C CA . ALA A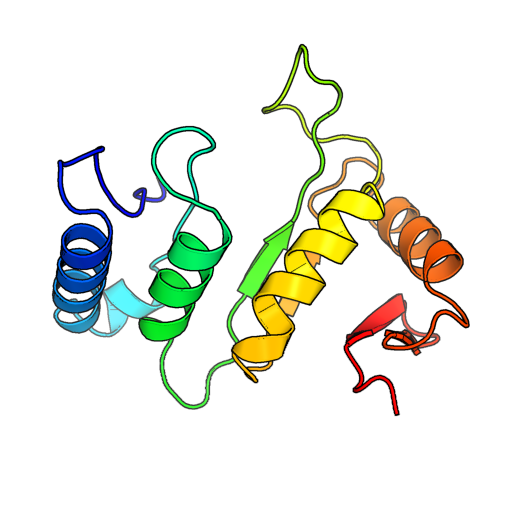 1 94 ? -6.225 3.416 -7.220 1.00 87.88 94 ALA A CA 1
ATOM 710 C C . ALA A 1 94 ? -6.821 2.003 -7.079 1.00 87.88 94 ALA A C 1
ATOM 712 O O . ALA A 1 94 ? -7.119 1.364 -8.083 1.00 87.88 94 ALA A O 1
ATOM 713 N N . LEU A 1 95 ? -7.030 1.516 -5.851 1.00 88.12 95 LEU A N 1
ATOM 714 C CA . LEU A 1 95 ? -7.584 0.179 -5.599 1.00 88.12 95 LEU A CA 1
ATOM 715 C C . LEU A 1 95 ? -9.100 0.098 -5.804 1.00 88.12 95 LEU A C 1
ATOM 717 O O . LEU A 1 95 ? -9.591 -0.911 -6.304 1.00 88.12 95 LEU A O 1
ATOM 721 N N . ARG A 1 96 ? -9.843 1.152 -5.443 1.00 87.94 96 ARG A N 1
ATOM 722 C CA . ARG A 1 96 ? -11.313 1.200 -5.550 1.00 87.94 96 ARG A CA 1
ATOM 723 C C . ARG A 1 96 ? -11.869 0.747 -6.908 1.00 87.94 96 ARG A C 1
ATOM 725 O O . ARG A 1 96 ? -12.708 -0.150 -6.901 1.00 87.94 96 ARG A O 1
ATOM 732 N N . PRO A 1 97 ? -11.437 1.296 -8.061 1.00 89.12 97 PRO A N 1
ATOM 733 C CA . PRO A 1 97 ? -11.987 0.892 -9.357 1.00 89.12 97 PRO A CA 1
ATOM 734 C C . PRO A 1 97 ? -11.640 -0.552 -9.745 1.00 89.12 97 PRO A C 1
ATOM 736 O O . PRO A 1 97 ? -12.311 -1.118 -10.603 1.00 89.12 97 PRO A O 1
ATOM 739 N N . LEU A 1 98 ? -10.622 -1.158 -9.124 1.00 87.06 98 LEU A N 1
ATOM 740 C CA . LEU A 1 98 ? -10.190 -2.525 -9.423 1.00 87.06 98 LEU A CA 1
ATOM 741 C C . LEU A 1 98 ? -11.054 -3.583 -8.721 1.00 87.06 98 LEU A C 1
ATOM 743 O O . LEU A 1 98 ? -11.004 -4.750 -9.105 1.00 87.06 98 LEU A O 1
ATOM 747 N N . GLY A 1 99 ? -11.833 -3.197 -7.699 1.00 86.62 99 GLY A N 1
ATOM 748 C CA . GLY A 1 99 ? -12.821 -4.066 -7.048 1.00 86.62 99 GLY A CA 1
ATOM 749 C C . GLY A 1 99 ? -12.254 -5.375 -6.485 1.00 86.62 99 GLY A C 1
ATOM 750 O O . GLY A 1 99 ? -12.971 -6.372 -6.415 1.00 86.62 99 GLY A O 1
ATOM 751 N N . ARG A 1 100 ? -10.959 -5.402 -6.140 1.00 86.00 100 ARG A N 1
ATOM 752 C CA . ARG A 1 100 ? -10.244 -6.597 -5.680 1.00 86.00 100 ARG A CA 1
ATOM 753 C C . ARG A 1 100 ? -9.669 -6.381 -4.286 1.00 86.00 100 ARG A C 1
ATOM 755 O O . ARG A 1 100 ? -8.845 -5.489 -4.090 1.00 86.00 100 ARG A O 1
ATOM 762 N N . ASP A 1 101 ? -10.041 -7.256 -3.357 1.00 86.50 101 ASP A N 1
ATOM 763 C CA . ASP A 1 101 ? -9.491 -7.264 -2.000 1.00 86.50 101 ASP A CA 1
ATOM 764 C C . ASP A 1 101 ? -7.973 -7.440 -2.028 1.00 86.50 101 ASP A C 1
ATOM 766 O O . ASP A 1 101 ? -7.468 -8.301 -2.751 1.00 86.50 101 ASP A O 1
ATOM 770 N N . CYS A 1 102 ? -7.256 -6.641 -1.234 1.00 87.75 102 CYS A N 1
ATOM 771 C CA . CYS A 1 102 ? -5.799 -6.659 -1.113 1.00 87.75 102 CYS A CA 1
ATOM 772 C C . CYS A 1 102 ? -5.373 -6.475 0.350 1.00 87.75 102 CYS A C 1
ATOM 774 O O . CYS A 1 102 ? -5.936 -5.646 1.063 1.00 87.75 102 CYS A O 1
ATOM 776 N N . ASP A 1 103 ? -4.312 -7.168 0.760 1.00 87.94 103 ASP A N 1
ATOM 777 C CA . ASP A 1 103 ? -3.645 -6.958 2.043 1.00 87.94 103 ASP A CA 1
ATOM 778 C C . ASP A 1 103 ? -2.541 -5.906 1.882 1.00 87.94 103 ASP A C 1
ATOM 780 O O . ASP A 1 103 ? -1.614 -6.092 1.090 1.00 87.94 103 ASP A O 1
ATOM 784 N N . VAL A 1 104 ? -2.593 -4.815 2.650 1.00 87.81 104 VAL A N 1
ATOM 785 C CA . VAL A 1 104 ? -1.584 -3.743 2.588 1.00 87.81 104 VAL A CA 1
ATOM 786 C C . VAL A 1 104 ? -0.681 -3.784 3.820 1.00 87.81 104 VAL A C 1
ATOM 788 O O . VAL A 1 104 ? -1.111 -3.526 4.942 1.00 87.81 104 VAL A O 1
ATOM 791 N N . LEU A 1 105 ? 0.600 -4.079 3.610 1.00 87.38 105 LEU A N 1
ATOM 792 C CA . LEU A 1 105 ? 1.639 -3.971 4.628 1.00 87.38 105 LEU A CA 1
ATOM 793 C C . LEU A 1 105 ? 2.160 -2.531 4.690 1.00 87.38 105 LEU A C 1
ATOM 795 O O . LEU A 1 105 ? 2.691 -2.022 3.706 1.00 87.38 105 LEU A O 1
ATOM 799 N N . LEU A 1 106 ? 2.061 -1.897 5.860 1.00 88.44 106 LEU A N 1
ATOM 800 C CA . LEU A 1 106 ? 2.636 -0.570 6.088 1.00 88.44 106 LEU A CA 1
ATOM 801 C C . LEU A 1 106 ? 4.121 -0.689 6.459 1.00 88.44 106 LEU A C 1
ATOM 803 O O . LEU A 1 106 ? 4.470 -1.167 7.541 1.00 88.44 106 LEU A O 1
ATOM 807 N N . GLU A 1 107 ? 5.002 -0.222 5.582 1.00 89.94 107 GLU A N 1
ATOM 808 C CA . GLU A 1 107 ? 6.446 -0.193 5.797 1.00 89.94 107 GLU A CA 1
ATOM 809 C C . GLU A 1 107 ? 6.878 1.162 6.369 1.00 89.94 107 GLU A C 1
ATOM 811 O O . GLU A 1 107 ? 7.344 2.055 5.664 1.00 89.94 107 GLU A O 1
ATOM 816 N N . ALA A 1 108 ? 6.736 1.308 7.687 1.00 90.94 108 ALA A N 1
ATOM 817 C CA . ALA A 1 108 ? 7.096 2.518 8.423 1.00 90.94 108 ALA A CA 1
ATOM 818 C C . ALA A 1 108 ? 8.006 2.198 9.619 1.00 90.94 108 ALA A C 1
ATOM 820 O O . ALA A 1 108 ? 7.847 1.164 10.280 1.00 90.94 108 ALA A O 1
ATOM 821 N N . LYS A 1 109 ? 8.947 3.093 9.952 1.00 90.44 109 LYS A N 1
ATOM 822 C CA . LYS A 1 109 ? 9.924 2.838 11.033 1.00 90.44 109 LYS A CA 1
ATOM 823 C C . LYS A 1 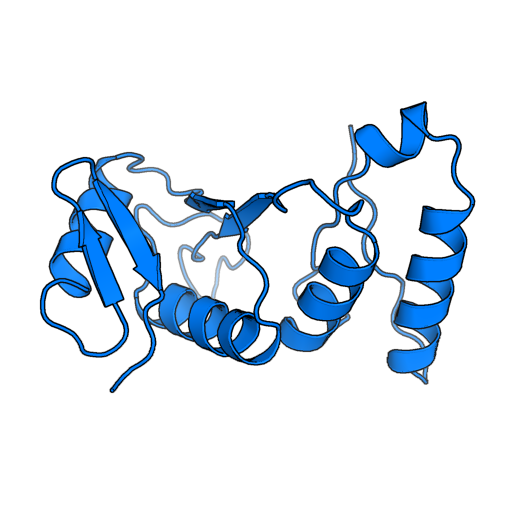109 ? 9.263 2.702 12.404 1.00 90.44 109 LYS A C 1
ATOM 825 O O . LYS A 1 109 ? 9.724 1.907 13.224 1.00 90.44 109 LYS A O 1
ATOM 830 N N . ALA A 1 110 ? 8.163 3.421 12.651 1.00 91.50 110 ALA A N 1
ATOM 831 C CA . ALA A 1 110 ? 7.450 3.367 13.925 1.00 91.50 110 ALA A CA 1
ATOM 832 C C . ALA A 1 110 ? 6.462 2.186 14.046 1.00 91.50 110 ALA A C 1
ATOM 834 O O . ALA A 1 110 ? 5.794 2.072 15.080 1.00 91.50 110 ALA A O 1
ATOM 835 N N . LYS A 1 111 ? 6.390 1.291 13.044 1.00 89.12 111 LYS A N 1
ATOM 836 C CA . LYS A 1 111 ? 5.611 0.035 13.069 1.00 89.12 111 LYS A CA 1
ATOM 837 C C . LYS A 1 111 ? 4.157 0.273 13.511 1.00 89.12 111 LYS A C 1
ATOM 839 O O . LYS A 1 111 ? 3.489 1.143 12.963 1.00 89.12 111 LYS A O 1
ATOM 844 N N . ASP A 1 112 ? 3.676 -0.419 14.542 1.00 88.94 112 ASP A N 1
ATOM 845 C CA . ASP A 1 112 ? 2.304 -0.317 15.058 1.00 88.94 112 ASP A CA 1
ATOM 846 C C . ASP A 1 112 ? 1.878 1.112 15.420 1.00 88.94 112 ASP A C 1
ATOM 848 O O . ASP A 1 112 ? 0.691 1.437 15.378 1.00 88.94 112 ASP A O 1
ATOM 852 N N . ARG A 1 113 ? 2.821 1.995 15.785 1.00 91.88 113 ARG A N 1
ATOM 853 C CA . ARG A 1 113 ? 2.496 3.406 16.046 1.00 91.88 113 ARG A CA 1
ATOM 854 C C . ARG A 1 113 ? 2.059 4.122 14.771 1.00 91.88 113 ARG A C 1
ATOM 856 O O . ARG A 1 113 ? 1.151 4.943 14.842 1.00 91.88 113 ARG A O 1
ATOM 863 N N . ALA A 1 114 ? 2.656 3.787 13.627 1.00 91.31 114 ALA A N 1
ATOM 864 C CA . ALA A 1 114 ? 2.254 4.320 12.330 1.00 91.31 114 ALA A CA 1
ATOM 865 C C . ALA A 1 114 ? 0.828 3.884 11.977 1.00 91.31 114 ALA A C 1
ATOM 867 O O . ALA A 1 114 ? 0.011 4.721 11.601 1.00 91.31 114 ALA A O 1
ATOM 868 N N . LEU A 1 115 ? 0.508 2.601 12.183 1.00 89.81 115 LEU A N 1
ATOM 869 C CA . LEU A 1 115 ? -0.835 2.071 11.952 1.00 89.81 115 LEU A CA 1
ATOM 870 C C . LEU A 1 115 ? -1.876 2.759 12.839 1.00 89.81 115 LEU A C 1
ATOM 872 O O . LEU A 1 115 ? -2.904 3.204 12.344 1.00 89.81 115 LEU A O 1
ATOM 876 N N . LYS A 1 116 ? -1.592 2.913 14.137 1.00 90.75 116 LYS A N 1
ATOM 877 C CA . LYS A 1 116 ? -2.490 3.606 15.076 1.00 90.75 116 LYS A CA 1
ATOM 878 C C . LYS A 1 116 ? -2.717 5.066 14.694 1.00 90.75 116 LYS A C 1
ATOM 880 O O . LYS A 1 116 ? -3.844 5.541 14.787 1.00 90.75 116 LYS A O 1
ATOM 885 N N . ALA A 1 117 ? -1.668 5.766 14.265 1.00 92.62 117 ALA A N 1
ATOM 886 C CA . ALA A 1 117 ? -1.776 7.150 13.816 1.00 92.62 117 ALA A CA 1
ATOM 887 C C . ALA A 1 117 ? -2.636 7.268 12.548 1.00 92.62 117 ALA A C 1
ATOM 889 O O . ALA A 1 117 ? -3.533 8.108 12.497 1.00 92.62 117 ALA A O 1
ATOM 890 N N . LEU A 1 118 ? -2.417 6.390 11.564 1.00 92.56 118 LEU A N 1
ATOM 891 C CA . LEU A 1 118 ? -3.215 6.349 10.340 1.00 92.56 118 LEU A CA 1
ATOM 892 C C . LEU A 1 118 ? -4.679 5.986 10.632 1.00 92.56 118 LEU A C 1
ATOM 894 O O . LEU A 1 118 ? -5.587 6.674 10.181 1.00 92.56 118 LEU A O 1
ATOM 898 N N . ALA A 1 119 ? -4.918 4.957 11.444 1.00 91.25 119 ALA A N 1
ATOM 899 C CA . ALA A 1 119 ? -6.252 4.543 11.869 1.00 91.25 119 ALA A CA 1
ATOM 900 C C . ALA A 1 119 ? -7.003 5.679 12.584 1.00 91.25 119 ALA A C 1
ATOM 902 O O . ALA A 1 119 ? -8.168 5.930 12.287 1.00 91.25 119 ALA A O 1
ATOM 903 N N . ALA A 1 120 ? -6.334 6.410 13.481 1.00 92.12 120 ALA A N 1
ATOM 904 C CA . ALA A 1 120 ? -6.916 7.573 14.148 1.00 92.12 120 ALA A CA 1
ATOM 905 C C . ALA A 1 120 ? -7.265 8.698 13.162 1.00 92.12 120 ALA A C 1
ATOM 907 O O . ALA A 1 120 ? -8.298 9.342 13.315 1.00 92.12 120 ALA A O 1
ATOM 908 N N . HIS A 1 121 ? -6.435 8.909 12.138 1.00 92.50 121 HIS A N 1
ATOM 909 C CA . HIS A 1 121 ? -6.696 9.891 11.089 1.00 92.50 121 HIS A CA 1
ATOM 910 C C . HIS A 1 121 ? -7.892 9.508 10.196 1.00 92.50 121 HIS A C 1
ATOM 912 O O . HIS A 1 121 ? -8.638 10.379 9.752 1.00 92.50 121 HIS A O 1
ATOM 918 N N . LEU A 1 122 ? -8.083 8.214 9.924 1.00 91.31 122 LEU A N 1
ATOM 919 C CA . LEU A 1 122 ? -9.163 7.708 9.070 1.00 91.31 122 LEU A CA 1
ATOM 920 C C . LEU A 1 122 ? -10.489 7.492 9.810 1.00 91.31 122 LEU A C 1
ATOM 922 O O . LEU A 1 122 ? -11.537 7.389 9.175 1.00 91.31 122 LEU A O 1
ATOM 926 N N . ALA A 1 123 ? -10.469 7.424 11.140 1.00 90.88 123 ALA A N 1
ATOM 927 C CA . ALA A 1 123 ? -11.657 7.165 11.941 1.00 90.88 123 ALA A CA 1
ATOM 928 C C . ALA A 1 123 ? -12.763 8.206 11.678 1.00 90.88 123 ALA A C 1
ATOM 930 O O . ALA A 1 123 ? -12.569 9.406 11.854 1.00 90.88 123 ALA A O 1
ATOM 931 N N . GLY A 1 124 ? -13.942 7.732 11.264 1.00 87.56 124 GLY A N 1
ATOM 932 C CA . GLY A 1 124 ? -15.100 8.581 10.967 1.00 87.56 124 GLY A CA 1
ATOM 933 C C . GLY A 1 124 ? -15.064 9.278 9.602 1.00 87.56 124 GLY A C 1
ATOM 934 O O . GLY A 1 124 ? -16.037 9.947 9.254 1.00 87.56 124 GLY A O 1
ATOM 935 N N . ARG A 1 125 ? -13.996 9.113 8.805 1.00 90.81 125 ARG A N 1
ATOM 936 C CA . ARG A 1 125 ? -13.966 9.593 7.417 1.00 90.81 125 ARG A CA 1
ATOM 937 C C . ARG A 1 125 ? -14.839 8.684 6.532 1.00 90.81 125 ARG A C 1
ATOM 939 O O . ARG A 1 125 ? -14.731 7.461 6.636 1.00 90.81 125 ARG A O 1
ATOM 946 N N . PRO A 1 126 ? -15.673 9.244 5.636 1.00 89.25 126 PRO A N 1
ATOM 947 C CA . PRO A 1 126 ? -16.413 8.457 4.654 1.00 89.25 126 PRO A CA 1
ATOM 948 C C . PRO A 1 126 ? -15.487 7.583 3.804 1.00 89.25 126 PRO A C 1
ATOM 950 O O . PRO A 1 126 ? -14.369 7.983 3.479 1.00 89.25 126 PRO A O 1
ATOM 953 N N . GLY A 1 127 ? -15.962 6.394 3.438 1.00 87.50 127 GLY A N 1
ATOM 954 C CA . GLY A 1 127 ? -15.207 5.442 2.623 1.00 87.50 127 GLY A CA 1
ATOM 955 C C . GLY A 1 127 ? -14.180 4.600 3.389 1.00 87.50 127 GLY A C 1
ATOM 956 O O . GLY A 1 127 ? -13.539 3.744 2.778 1.00 87.50 127 GLY A O 1
ATOM 957 N N . TYR A 1 128 ? -14.035 4.787 4.704 1.00 89.50 128 TYR A N 1
ATOM 958 C CA . TYR A 1 128 ? -13.135 3.993 5.541 1.00 89.50 128 TYR A CA 1
ATOM 959 C C . TYR A 1 128 ? -13.869 3.404 6.741 1.00 89.50 128 TYR A C 1
ATOM 961 O O . TYR A 1 128 ? -14.643 4.082 7.418 1.00 89.50 128 TYR A O 1
ATOM 969 N N . ARG A 1 129 ? -13.575 2.142 7.051 1.00 89.75 129 ARG A N 1
ATOM 970 C CA . ARG A 1 129 ? -13.954 1.512 8.315 1.00 89.75 129 ARG A CA 1
ATOM 971 C C . ARG A 1 129 ? -12.693 1.127 9.072 1.00 89.75 129 ARG A C 1
ATOM 973 O O . ARG A 1 129 ? -11.856 0.383 8.575 1.00 89.75 129 ARG A O 1
ATOM 980 N N . VAL A 1 130 ? -12.568 1.649 10.287 1.00 88.06 130 VAL A N 1
ATOM 981 C CA . VAL A 1 130 ? -11.437 1.370 11.176 1.00 88.06 130 VAL A CA 1
ATOM 982 C C . VAL A 1 130 ? -11.900 0.409 12.261 1.00 88.06 130 VAL A C 1
ATOM 984 O O . VAL A 1 130 ? -12.833 0.707 13.012 1.00 88.06 130 VAL A O 1
ATOM 987 N N . HIS A 1 131 ? -11.248 -0.745 12.349 1.00 84.00 131 HIS A N 1
ATOM 988 C CA . HIS A 1 131 ? -11.568 -1.797 13.307 1.00 84.00 131 HIS A CA 1
ATOM 989 C C . HIS A 1 131 ? -10.728 -1.661 14.580 1.00 84.00 131 HIS A C 1
ATOM 991 O O . HIS A 1 131 ? -9.601 -1.164 14.570 1.00 84.00 131 HIS A O 1
ATOM 997 N N . ARG A 1 132 ? -11.257 -2.148 15.711 1.00 71.88 132 ARG A N 1
ATOM 998 C CA . ARG A 1 132 ? -10.565 -2.087 17.018 1.00 71.88 132 ARG A CA 1
ATOM 999 C C . ARG A 1 132 ? -9.245 -2.868 17.052 1.00 71.88 132 ARG A C 1
ATOM 1001 O O . ARG A 1 132 ? -8.403 -2.577 17.896 1.00 71.88 132 ARG A O 1
ATOM 1008 N N . THR A 1 133 ? -9.073 -3.838 16.156 1.00 71.31 133 THR A N 1
ATOM 1009 C CA . THR A 1 133 ? -7.862 -4.662 16.011 1.00 71.31 133 THR A CA 1
ATOM 1010 C C . THR A 1 133 ? -6.713 -3.927 15.315 1.00 71.31 133 THR A C 1
ATOM 1012 O O . THR A 1 133 ? -5.596 -4.433 15.301 1.00 71.31 133 THR A O 1
ATOM 1015 N N . GLY A 1 134 ? -6.952 -2.719 14.790 1.00 65.81 134 GLY A N 1
ATOM 1016 C CA . GLY A 1 134 ? -5.979 -1.977 13.988 1.00 65.81 134 GLY A CA 1
ATOM 1017 C C . GLY A 1 134 ? -6.090 -2.255 12.490 1.00 65.81 134 GLY A C 1
ATOM 1018 O O . GLY A 1 134 ? -5.255 -1.782 11.733 1.00 65.81 134 GLY A O 1
ATOM 1019 N N . GLU A 1 135 ? -7.110 -2.985 12.045 1.00 77.44 135 GLU A N 1
ATOM 1020 C CA . GLU A 1 135 ? -7.403 -3.156 10.621 1.00 77.44 135 GLU A CA 1
ATOM 1021 C C . GLU A 1 135 ? -8.121 -1.922 10.056 1.00 77.44 135 GLU A C 1
ATOM 1023 O O . GLU A 1 135 ? -8.956 -1.299 10.721 1.00 77.44 135 GLU A O 1
ATOM 1028 N N . ILE A 1 136 ? -7.796 -1.581 8.810 1.00 80.38 136 ILE A N 1
ATOM 1029 C CA . ILE A 1 136 ? -8.445 -0.518 8.042 1.00 80.38 136 ILE A CA 1
ATOM 1030 C C . ILE A 1 136 ? -9.036 -1.170 6.797 1.00 80.38 136 ILE A C 1
ATOM 1032 O O . ILE A 1 136 ? -8.314 -1.782 6.014 1.00 80.38 136 ILE A O 1
ATOM 1036 N N . GLU A 1 137 ? -10.340 -1.019 6.615 1.00 83.94 137 GLU A N 1
ATOM 1037 C CA . GLU A 1 137 ? -11.089 -1.541 5.479 1.00 83.94 137 GLU A CA 1
ATOM 1038 C C . GLU A 1 137 ? -11.558 -0.373 4.604 1.00 83.94 137 GLU A C 1
ATOM 1040 O O . GLU A 1 137 ? -12.105 0.622 5.100 1.00 83.94 137 GLU A O 1
ATOM 1045 N N . LEU A 1 138 ? -11.339 -0.490 3.293 1.00 81.88 138 LEU A N 1
ATOM 1046 C CA . LEU A 1 138 ? -11.957 0.400 2.317 1.00 81.88 138 LEU A CA 1
ATOM 1047 C C . LEU A 1 138 ? -13.413 -0.024 2.160 1.00 81.88 138 LEU A C 1
ATOM 1049 O O . LEU A 1 138 ? -13.691 -1.158 1.791 1.00 81.88 138 LEU A O 1
ATOM 1053 N N . VAL A 1 139 ? -14.335 0.891 2.430 1.00 82.56 139 VAL A N 1
ATOM 1054 C CA . VAL A 1 139 ? -15.768 0.658 2.232 1.00 82.56 139 VAL A CA 1
ATOM 1055 C C . VAL A 1 139 ? -16.281 1.594 1.154 1.00 82.56 139 VAL A C 1
ATOM 1057 O O . VAL A 1 139 ? -15.706 2.667 0.935 1.00 82.56 139 VAL A O 1
ATOM 1060 N N . ASP A 1 140 ? -17.354 1.209 0.473 1.00 74.38 140 ASP A N 1
ATOM 1061 C CA . ASP A 1 140 ? -18.037 2.129 -0.427 1.00 74.38 140 ASP A CA 1
ATOM 1062 C C . ASP A 1 140 ? -18.492 3.356 0.366 1.00 74.38 140 ASP A C 1
ATOM 1064 O O . ASP A 1 140 ? -19.063 3.251 1.458 1.00 74.38 140 ASP A O 1
ATOM 1068 N N . ALA A 1 141 ? -18.168 4.539 -0.154 1.00 59.91 141 ALA A N 1
ATOM 1069 C CA . ALA A 1 141 ? -18.779 5.762 0.332 1.00 59.91 141 ALA A CA 1
ATOM 1070 C C . ALA A 1 141 ? -20.223 5.728 -0.174 1.00 59.91 141 ALA A C 1
ATOM 1072 O O . ALA A 1 141 ? -20.453 5.932 -1.364 1.00 59.91 141 ALA A O 1
ATOM 1073 N N . GLY A 1 142 ? -21.149 5.336 0.705 1.00 50.47 142 GLY A N 1
ATOM 1074 C CA . GLY A 1 142 ? -22.584 5.399 0.427 1.00 50.47 142 GLY A CA 1
ATOM 1075 C C . GLY A 1 142 ? -23.051 6.805 0.080 1.00 50.47 142 GLY A C 1
ATOM 1076 O O . GLY A 1 142 ? -22.353 7.778 0.455 1.00 50.47 142 GLY A O 1
#

Foldseek 3Di:
DDADELDAADPDVVVSLVVSLVVLQPDDPVVNVVHDYDYDPPHDDVLSSVVSRVSNDDPPDAAEEEDFAACDPVGRPHGEQAHDLVSVVVVLVSVVVVPGHHHYHYDHNVHVVNLVVNLVVCPPPFQWDADPVSDIDGDDRD

Mean predicted aligned error: 8.36 Å

Radius of gyration: 16.18 Å; Cα contacts (8 Å, |Δi|>4): 172; chains: 1; bounding box: 39×38×43 Å

pLDDT: mean 79.27, std 13.53, range [31.95, 93.56]

Sequence (142 aa):
MRVPPIGARGPDPARAVDRFVDVVTRLEPAVRRLLAVENDDVSFDPAHALEAALATWPPGRTPKLHLSSPVSAGSPRDHADGIRPEDFDRLAAALRPLGRDCDVLLEAKAKDRALKALAAHLAGRPGYRVHRTGEIELVDAG

Secondary structure (DSSP, 8-state):
-PPPBS----S-HHHHHHHHHHHHHTS-HHHHTT---B--TTTS-HHHHHHHHHHHSPTT---EEEE--EEETTEEEEEPSS--HHHHHHHHHHHGGGT---EEEE--TTTHHHHHHHHHHHTT-TTEEE-TTS-EEE----

Solvent-accessible surface area (backbone atoms only — not comparable to full-atom values): 8668 Å² total; per-residue (Å²): 136,85,67,56,56,72,63,79,80,61,100,50,66,67,62,40,41,52,51,41,42,56,53,54,70,70,42,57,73,76,56,49,75,69,64,61,79,44,86,54,104,79,61,60,60,69,57,62,50,48,52,43,54,56,72,64,50,58,87,101,56,74,47,78,45,80,46,66,24,46,63,40,93,93,38,66,86,43,61,14,53,38,59,49,68,69,62,51,51,52,50,51,63,54,44,59,85,66,76,62,77,65,47,74,44,74,51,28,75,46,44,71,57,21,49,52,53,45,44,61,70,42,53,88,39,84,34,44,45,64,46,96,88,69,51,75,43,85,43,82,64,125